Protein AF-A0A8J6U8G7-F1 (afdb_monomer)

pLDDT: mean 78.82, std 17.57, range [43.66, 93.56]

Solvent-accessible surface area (backbon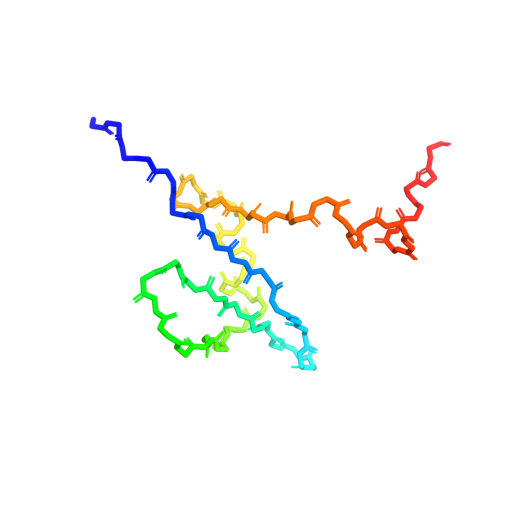e atoms only — not comparable to full-atom values): 3984 Å² total; per-residue (Å²): 132,91,71,76,46,46,58,29,30,79,76,48,72,60,89,72,28,36,30,32,32,47,81,89,42,94,63,68,45,78,40,46,52,72,59,50,54,51,43,69,75,32,79,62,38,36,81,52,72,71,81,88,70,74,84,84,79,77,87,79,83,126

Nearest PDB structures (foldseek):
  3jca-assembly1_F  TM=8.993E-01  e=3.442E+00  Mouse mammary tumor virus
  3vs5-assembly1_A  TM=6.026E-01  e=1.543E+00  Homo sapiens
  6tay-assembly1_A  TM=4.797E-01  e=4.809E+00  Mus musculus
  5ovn-assembly1_B  TM=3.874E-01  e=9.387E+00  Feline immunodeficiency virus

Radius of gyration: 12.97 Å; Cα contacts (8 Å, |Δi|>4): 81; chains: 1; bounding box: 26×37×27 Å

Secondary structure (DSSP, 8-state):
---PPEEEEEEEEETTEEEEE-TT-SSPEEEEHHHHHHHHHSTTEEE---TTS-SSS-----

Sequence (62 aa):
METKPLKIKLIGKKGKSYQIKFPYLKIPVTVNENLFNKMLLSTDFELYNDSSSIKKAYPIHS

Mean predicted aligned error: 9.27 Å

Foldseek 3Di:
DPQQAFEKEFPADDVQWTWIDGPPDPHTDIGGNVVVVVQVVDNNHDYDDPPPPPPDPDPPDD

Organism: NCBI:txid2770637

Structure (mmCIF, N/CA/C/O backbone):
data_AF-A0A8J6U8G7-F1
#
_entry.id   AF-A0A8J6U8G7-F1
#
loop_
_atom_site.group_PDB
_atom_site.id
_atom_site.type_symbol
_atom_site.label_atom_id
_atom_site.label_alt_id
_atom_site.label_comp_id
_atom_site.label_asym_id
_atom_site.label_entity_id
_atom_site.label_seq_id
_atom_site.pdbx_PDB_ins_code
_atom_site.Cartn_x
_atom_site.Cartn_y
_atom_site.Cartn_z
_atom_site.occupancy
_atom_site.B_iso_or_equiv
_atom_site.auth_seq_id
_atom_site.auth_comp_id
_atom_site.auth_asym_id
_atom_site.auth_atom_id
_atom_site.pdbx_PDB_model_num
ATOM 1 N N . MET A 1 1 ? 17.984 -9.761 -14.168 1.00 43.91 1 MET A N 1
ATOM 2 C CA . MET A 1 1 ? 16.570 -10.185 -14.230 1.00 43.91 1 MET A CA 1
ATOM 3 C C . MET A 1 1 ? 15.730 -8.931 -14.108 1.00 43.91 1 MET A C 1
ATOM 5 O O . MET A 1 1 ? 15.836 -8.259 -13.095 1.00 43.91 1 MET A O 1
ATOM 9 N N . GLU A 1 2 ? 14.983 -8.568 -15.147 1.00 56.38 2 GLU A N 1
ATOM 10 C CA . GLU A 1 2 ? 14.093 -7.403 -15.119 1.00 56.38 2 GLU A CA 1
ATOM 11 C C . GLU A 1 2 ? 12.784 -7.793 -14.420 1.00 56.38 2 GLU A C 1
ATOM 13 O O . GLU A 1 2 ? 11.830 -8.255 -15.047 1.00 56.38 2 GLU A O 1
ATOM 18 N N . THR A 1 3 ? 12.742 -7.686 -13.092 1.00 67.69 3 THR A N 1
ATOM 19 C CA . THR A 1 3 ? 11.496 -7.845 -12.339 1.00 67.69 3 THR A CA 1
ATOM 20 C C . THR A 1 3 ? 10.672 -6.575 -12.498 1.00 67.69 3 THR A C 1
ATOM 22 O O . THR A 1 3 ? 11.049 -5.510 -12.019 1.00 67.69 3 THR A O 1
ATOM 25 N N . LYS A 1 4 ? 9.550 -6.672 -13.220 1.00 80.12 4 LYS A N 1
ATOM 26 C CA . LYS A 1 4 ? 8.616 -5.549 -13.360 1.00 80.12 4 LYS A CA 1
ATOM 27 C C . LYS A 1 4 ? 8.081 -5.163 -11.974 1.00 80.12 4 LYS A C 1
ATOM 29 O O . LYS A 1 4 ? 7.634 -6.064 -11.258 1.00 80.12 4 LYS A O 1
ATOM 34 N N . PRO A 1 5 ? 8.081 -3.869 -11.615 1.00 85.00 5 PRO A N 1
ATOM 35 C CA . PRO A 1 5 ? 7.575 -3.429 -10.326 1.00 85.00 5 PRO A CA 1
ATOM 36 C C . PRO A 1 5 ? 6.096 -3.784 -10.172 1.00 85.00 5 PRO A C 1
ATOM 38 O O . PRO A 1 5 ? 5.293 -3.701 -11.109 1.00 85.00 5 PRO A O 1
ATOM 41 N N . LEU A 1 6 ? 5.725 -4.193 -8.965 1.00 88.38 6 LEU A N 1
ATOM 42 C CA . LEU A 1 6 ? 4.362 -4.546 -8.624 1.00 88.38 6 LEU A CA 1
ATOM 43 C C . LEU A 1 6 ? 3.535 -3.272 -8.427 1.00 88.38 6 LEU A C 1
ATOM 45 O O . LEU A 1 6 ? 3.775 -2.487 -7.510 1.00 88.38 6 LEU A O 1
ATOM 49 N N . LYS A 1 7 ? 2.514 -3.094 -9.266 1.00 89.62 7 LYS A N 1
ATOM 50 C CA . LYS A 1 7 ? 1.616 -1.936 -9.203 1.00 89.62 7 LYS A CA 1
ATOM 51 C C . LYS A 1 7 ? 0.674 -2.030 -8.012 1.00 89.62 7 LYS A C 1
ATOM 53 O O . LYS A 1 7 ? -0.243 -2.849 -8.018 1.00 89.62 7 LYS A O 1
ATOM 58 N N . ILE A 1 8 ? 0.865 -1.179 -7.013 1.00 90.38 8 ILE A N 1
ATOM 59 C CA . ILE A 1 8 ? 0.024 -1.105 -5.814 1.00 90.38 8 ILE A CA 1
ATOM 60 C C . ILE A 1 8 ? -0.813 0.171 -5.817 1.00 90.38 8 ILE A C 1
ATOM 62 O O . ILE A 1 8 ? -0.376 1.212 -6.296 1.00 90.38 8 ILE A O 1
ATOM 66 N N . LYS A 1 9 ? -2.019 0.113 -5.248 1.00 90.56 9 LYS A N 1
ATOM 67 C CA . LYS A 1 9 ? -2.900 1.280 -5.115 1.00 90.56 9 LYS A CA 1
ATOM 68 C C . LYS A 1 9 ? -3.005 1.703 -3.656 1.00 90.56 9 LYS A C 1
ATOM 70 O O . LYS A 1 9 ? -3.362 0.885 -2.810 1.00 90.56 9 LYS A O 1
ATOM 75 N N . LEU A 1 10 ? -2.755 2.975 -3.358 1.00 89.94 10 LEU A N 1
ATOM 76 C CA . LEU A 1 10 ? -3.066 3.537 -2.044 1.00 89.94 10 LEU A CA 1
ATOM 77 C C . LEU A 1 10 ? -4.581 3.763 -1.945 1.00 89.94 10 LEU A C 1
ATOM 79 O O . LEU A 1 10 ? -5.160 4.486 -2.751 1.00 89.94 10 LEU A O 1
ATOM 83 N N . ILE A 1 11 ? -5.225 3.117 -0.975 1.00 90.50 11 ILE A N 1
ATOM 84 C CA . ILE A 1 11 ? -6.665 3.250 -0.712 1.00 90.50 11 ILE A CA 1
ATOM 85 C C . ILE A 1 11 ? -6.929 4.392 0.270 1.00 90.50 11 ILE A C 1
ATOM 87 O O . ILE A 1 11 ? -7.892 5.135 0.109 1.00 90.50 11 ILE A O 1
ATOM 91 N N . GLY A 1 12 ? -6.075 4.548 1.282 1.00 87.62 12 GLY A N 1
ATOM 92 C CA . GLY A 1 12 ? -6.207 5.624 2.259 1.00 87.62 12 GLY A CA 1
ATOM 93 C C . GLY A 1 12 ? -5.232 5.500 3.422 1.00 87.62 12 GLY A C 1
ATOM 94 O O . GLY A 1 12 ? -4.441 4.562 3.494 1.00 87.62 12 GLY A O 1
ATOM 95 N N . LYS A 1 13 ? -5.303 6.450 4.354 1.00 89.50 13 LYS A N 1
ATOM 96 C CA . LYS A 1 13 ? -4.508 6.476 5.588 1.00 89.50 13 LYS A CA 1
ATOM 97 C C . LYS A 1 13 ? -5.445 6.391 6.792 1.00 89.50 13 LYS A C 1
ATOM 99 O O . LYS A 1 13 ? -6.435 7.113 6.860 1.00 89.50 13 LYS A O 1
ATOM 104 N N . LYS A 1 14 ? -5.133 5.516 7.745 1.00 85.81 14 LYS A N 1
ATOM 105 C CA . LYS A 1 14 ? -5.813 5.389 9.041 1.00 85.81 14 LYS A CA 1
ATOM 106 C C . LYS A 1 14 ? -4.800 5.655 10.151 1.00 85.81 14 LYS A C 1
ATOM 108 O O . LYS A 1 14 ? -4.001 4.785 10.498 1.00 85.81 14 LYS A O 1
ATOM 113 N N . GLY A 1 15 ? -4.807 6.872 10.693 1.00 87.69 15 GLY A N 1
ATOM 114 C CA . GLY A 1 15 ? -3.842 7.292 11.712 1.00 87.69 15 GLY A CA 1
ATOM 115 C C . GLY A 1 15 ? -2.400 7.182 11.204 1.00 87.69 15 GLY A C 1
ATOM 116 O O . GLY A 1 15 ? -2.035 7.851 10.242 1.00 87.69 15 GLY A O 1
ATOM 117 N N . LYS A 1 16 ? -1.593 6.314 11.828 1.00 88.62 16 LYS A N 1
ATOM 118 C CA . LYS A 1 16 ? -0.184 6.046 11.460 1.00 88.62 16 LYS A CA 1
ATOM 119 C C . LYS A 1 16 ? 0.001 4.874 10.482 1.00 88.62 16 LYS A C 1
ATOM 121 O O . LYS A 1 16 ? 1.118 4.406 10.271 1.00 88.62 16 LYS A O 1
ATOM 126 N N . SER A 1 17 ? -1.093 4.363 9.922 1.00 92.06 17 SER A N 1
ATOM 127 C CA . SER A 1 17 ? -1.076 3.237 8.988 1.00 92.06 17 SER A CA 1
ATOM 128 C C . SER A 1 17 ? -1.668 3.627 7.639 1.00 92.06 17 SER A C 1
ATOM 130 O O . SER A 1 17 ? -2.583 4.445 7.563 1.00 92.06 17 SER A O 1
ATOM 132 N N . TYR A 1 18 ? -1.168 3.013 6.577 1.00 92.25 18 TYR A N 1
ATOM 133 C CA . TYR A 1 18 ? -1.624 3.169 5.203 1.00 92.25 18 TYR A CA 1
ATOM 134 C C . TYR A 1 18 ? -2.329 1.892 4.765 1.00 92.25 18 TYR A C 1
ATOM 136 O O . TYR A 1 18 ? -1.888 0.787 5.065 1.00 92.25 18 TYR A O 1
ATOM 144 N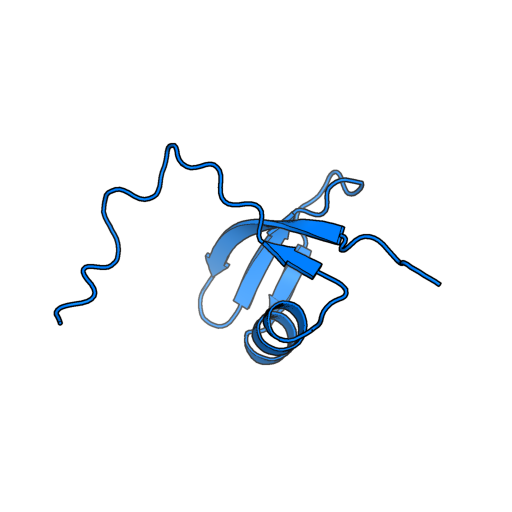 N . GLN A 1 19 ? -3.440 2.034 4.058 1.00 93.06 19 GLN A N 1
ATOM 145 C CA . GLN A 1 19 ? -4.165 0.922 3.471 1.00 93.06 19 GLN A CA 1
ATOM 146 C C . GLN A 1 19 ? -3.843 0.865 1.982 1.00 93.06 19 GLN A C 1
ATOM 148 O O . GLN A 1 19 ? -4.152 1.796 1.240 1.00 93.06 19 GLN A O 1
ATOM 153 N N . ILE A 1 20 ? -3.227 -0.228 1.550 1.00 92.00 20 ILE A N 1
ATOM 154 C CA . ILE A 1 20 ? -2.793 -0.459 0.175 1.00 92.00 20 ILE A CA 1
ATOM 155 C C . ILE A 1 20 ? -3.529 -1.655 -0.421 1.00 92.00 20 ILE A C 1
ATOM 157 O O . ILE A 1 20 ? -3.867 -2.611 0.273 1.00 92.00 20 ILE A O 1
ATOM 161 N N . LYS A 1 21 ? -3.784 -1.624 -1.724 1.00 91.94 21 LYS A N 1
ATOM 162 C CA . LYS A 1 21 ? -4.369 -2.733 -2.470 1.00 91.94 21 LYS A CA 1
ATOM 163 C C . LYS A 1 21 ? -3.361 -3.248 -3.483 1.00 91.94 21 LYS A C 1
ATOM 165 O O . LYS A 1 21 ? -2.905 -2.506 -4.352 1.00 91.94 21 LYS A O 1
ATOM 170 N N . PHE A 1 22 ? -3.052 -4.531 -3.361 1.00 90.56 22 PHE A N 1
ATOM 171 C CA . PHE A 1 22 ? -2.244 -5.260 -4.325 1.00 90.56 22 PHE A CA 1
ATOM 172 C C . PHE A 1 22 ? -3.105 -5.709 -5.512 1.00 90.56 22 PHE A C 1
ATOM 174 O O . PHE A 1 22 ? -4.300 -5.956 -5.334 1.00 90.56 22 PHE A O 1
ATOM 181 N N . PRO A 1 23 ? -2.520 -5.857 -6.711 1.00 86.69 23 PRO A N 1
ATOM 182 C CA . PRO A 1 23 ? -3.283 -6.168 -7.918 1.00 86.69 23 PRO A CA 1
ATOM 183 C C . PRO A 1 23 ? -3.878 -7.581 -7.862 1.00 86.69 23 PRO A C 1
ATOM 185 O O . PRO A 1 23 ? -4.988 -7.806 -8.334 1.00 86.69 23 PRO A O 1
ATOM 188 N N . TYR A 1 24 ? -3.177 -8.513 -7.214 1.00 88.62 24 TYR A N 1
ATOM 189 C CA . TYR A 1 24 ? -3.594 -9.911 -7.078 1.00 88.62 24 TYR A CA 1
ATOM 190 C C . TYR A 1 24 ? -4.358 -10.204 -5.783 1.00 88.62 24 TYR A C 1
ATOM 192 O O . TYR A 1 24 ? -4.840 -11.318 -5.588 1.00 88.62 24 TYR A O 1
ATOM 200 N N . LEU A 1 25 ? -4.484 -9.220 -4.886 1.00 88.88 25 LEU A N 1
ATOM 201 C CA . LEU A 1 25 ? -5.126 -9.414 -3.592 1.00 88.88 25 LEU A CA 1
ATOM 202 C C . LEU A 1 25 ? -6.505 -8.754 -3.571 1.00 88.88 25 LEU A C 1
ATOM 204 O O . LEU A 1 25 ? -6.654 -7.551 -3.788 1.00 88.88 25 LEU A O 1
ATOM 208 N N . LYS A 1 26 ? -7.532 -9.555 -3.271 1.00 87.75 26 LYS A N 1
ATOM 209 C CA . LYS A 1 26 ? -8.919 -9.070 -3.195 1.00 87.75 26 LYS A CA 1
ATOM 210 C C . LYS A 1 26 ? -9.118 -8.081 -2.042 1.00 87.75 26 LYS A C 1
ATOM 212 O O . LYS A 1 26 ? -9.869 -7.118 -2.186 1.00 87.75 26 LYS A O 1
ATOM 217 N N . ILE A 1 27 ? -8.437 -8.313 -0.922 1.00 90.00 27 ILE A N 1
ATOM 218 C CA . ILE A 1 27 ? -8.585 -7.547 0.317 1.00 90.00 27 ILE A CA 1
ATOM 219 C C . ILE A 1 27 ? -7.439 -6.526 0.421 1.00 90.00 27 ILE A C 1
ATOM 221 O O . ILE A 1 27 ? -6.287 -6.898 0.198 1.00 90.00 27 ILE A O 1
ATOM 225 N N . PRO A 1 28 ? -7.710 -5.253 0.760 1.00 90.88 28 PRO A N 1
ATOM 226 C CA . PRO A 1 28 ? -6.659 -4.281 1.038 1.00 90.88 28 PRO A CA 1
ATOM 227 C C . PRO A 1 28 ? -5.851 -4.651 2.288 1.00 90.88 28 PRO A C 1
ATOM 229 O O . PRO A 1 28 ? -6.411 -5.077 3.297 1.00 90.88 28 PRO A O 1
ATOM 232 N N . VAL A 1 29 ? -4.546 -4.414 2.244 1.00 91.75 29 VAL A N 1
ATOM 233 C CA . VAL A 1 29 ? -3.618 -4.650 3.353 1.00 91.75 29 VAL A CA 1
ATOM 234 C C . VAL A 1 29 ? -3.340 -3.342 4.070 1.00 91.75 29 VAL A C 1
ATOM 236 O O . VAL A 1 29 ? -3.123 -2.308 3.440 1.00 91.75 29 VAL A O 1
ATOM 239 N N . THR A 1 30 ? -3.314 -3.390 5.396 1.00 93.12 30 THR A N 1
ATOM 240 C CA . THR A 1 30 ? -2.867 -2.268 6.220 1.00 93.12 30 THR A CA 1
ATOM 241 C C . THR A 1 30 ? -1.383 -2.431 6.516 1.00 93.12 30 THR A C 1
ATOM 243 O O . THR A 1 30 ? -0.967 -3.436 7.086 1.00 93.12 30 THR A O 1
ATOM 246 N N . VAL A 1 31 ? -0.590 -1.434 6.148 1.00 90.75 31 VAL A N 1
ATOM 247 C CA . VAL A 1 31 ? 0.845 -1.352 6.423 1.00 90.75 31 VAL A CA 1
ATOM 248 C C . VAL A 1 31 ? 1.128 -0.138 7.298 1.00 90.75 31 VAL A C 1
ATOM 250 O O . VAL A 1 31 ? 0.432 0.872 7.223 1.00 90.75 31 VAL A O 1
ATOM 253 N N . ASN A 1 32 ? 2.141 -0.214 8.155 1.00 93.56 32 ASN A N 1
ATOM 254 C CA . ASN A 1 32 ? 2.567 0.957 8.919 1.00 93.56 32 ASN A CA 1
ATOM 255 C C . ASN A 1 32 ? 3.341 1.948 8.029 1.00 93.56 32 ASN A C 1
ATOM 257 O O . ASN A 1 32 ? 3.784 1.611 6.931 1.00 93.56 32 ASN A O 1
ATOM 261 N N . GLU A 1 33 ? 3.517 3.170 8.522 1.00 90.25 33 GLU A N 1
ATOM 262 C CA . GLU A 1 33 ? 4.226 4.241 7.815 1.00 90.25 33 GLU A CA 1
ATOM 263 C C . GLU A 1 33 ? 5.662 3.893 7.414 1.00 90.25 33 GLU A C 1
ATOM 265 O O . GLU A 1 33 ? 6.064 4.153 6.283 1.00 90.25 33 GLU A O 1
ATOM 270 N N . ASN A 1 34 ? 6.422 3.253 8.303 1.00 92.62 34 ASN A N 1
ATOM 271 C CA . ASN A 1 34 ? 7.809 2.892 8.021 1.00 92.62 34 ASN A CA 1
ATOM 272 C C . ASN A 1 34 ? 7.910 1.882 6.866 1.00 92.62 34 ASN A C 1
ATOM 274 O O . ASN A 1 34 ? 8.732 2.037 5.967 1.00 92.62 34 ASN A O 1
ATOM 278 N N . LEU A 1 35 ? 7.051 0.861 6.867 1.00 91.12 35 LEU A N 1
ATOM 279 C CA . LEU A 1 35 ? 6.988 -0.132 5.800 1.00 91.12 35 LEU A CA 1
ATOM 280 C C . LEU A 1 35 ? 6.529 0.504 4.488 1.00 91.12 35 LEU A C 1
ATOM 282 O O . LEU A 1 35 ? 7.138 0.259 3.454 1.00 91.12 35 LEU A O 1
ATOM 286 N N . PHE A 1 36 ? 5.504 1.355 4.537 1.00 90.50 36 PHE A N 1
ATOM 287 C CA . PHE A 1 36 ? 5.011 2.057 3.356 1.00 90.50 36 PHE A CA 1
ATOM 288 C C . PHE A 1 36 ? 6.102 2.916 2.701 1.00 90.50 36 PHE A C 1
ATOM 290 O O . PHE A 1 36 ? 6.313 2.824 1.495 1.00 90.50 36 PHE A O 1
ATOM 297 N N . ASN A 1 37 ? 6.867 3.670 3.495 1.00 90.19 37 ASN A N 1
ATOM 298 C CA . ASN A 1 37 ? 7.987 4.466 2.990 1.00 90.19 37 ASN A CA 1
ATOM 299 C C . ASN A 1 37 ? 9.078 3.593 2.358 1.00 90.19 37 ASN A C 1
ATOM 301 O O . ASN A 1 37 ? 9.585 3.924 1.290 1.00 90.19 37 ASN A O 1
ATOM 305 N N . LYS A 1 38 ? 9.407 2.446 2.964 1.00 91.12 38 LYS A N 1
ATOM 306 C CA . LYS A 1 38 ? 10.359 1.494 2.370 1.00 91.12 38 LYS A CA 1
ATOM 307 C C . LYS A 1 38 ? 9.861 0.935 1.040 1.00 91.12 38 LYS A C 1
ATOM 309 O O . LYS A 1 38 ? 10.653 0.797 0.115 1.00 91.12 38 LYS A O 1
ATOM 314 N N . MET A 1 39 ? 8.564 0.648 0.929 1.00 89.44 39 MET A N 1
ATOM 315 C CA . MET A 1 39 ? 7.965 0.180 -0.322 1.00 89.44 39 MET A CA 1
ATOM 316 C C . MET A 1 39 ? 8.059 1.238 -1.423 1.00 89.44 39 MET A C 1
ATOM 318 O O . MET A 1 39 ? 8.406 0.892 -2.542 1.00 89.44 39 MET A O 1
ATOM 322 N N . LEU A 1 40 ? 7.814 2.514 -1.104 1.00 85.88 40 LEU A N 1
ATOM 323 C CA . LEU A 1 40 ? 7.938 3.620 -2.063 1.00 85.88 40 LEU A CA 1
ATOM 324 C C . LEU A 1 40 ? 9.374 3.854 -2.548 1.00 85.88 40 LEU A C 1
ATOM 326 O O . LEU A 1 40 ? 9.571 4.304 -3.671 1.00 85.88 40 LEU A O 1
ATOM 330 N N . LEU A 1 41 ? 10.365 3.580 -1.698 1.00 89.50 41 LEU A N 1
ATOM 331 C CA . LEU A 1 41 ? 11.785 3.704 -2.040 1.00 89.50 41 LEU A CA 1
ATOM 332 C C . LEU A 1 41 ? 12.333 2.479 -2.787 1.00 89.50 41 LEU A C 1
ATOM 334 O O . LEU A 1 41 ? 13.442 2.535 -3.312 1.00 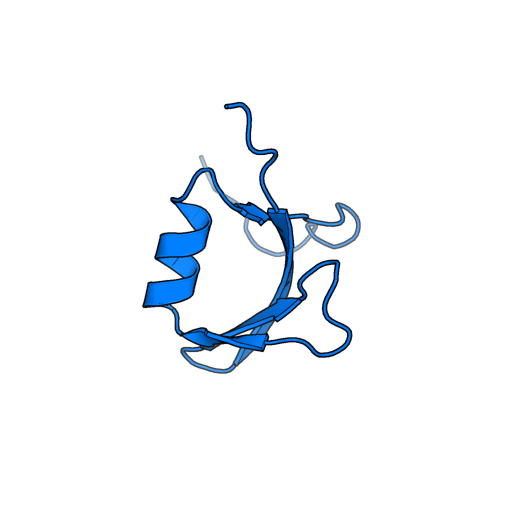89.50 41 LEU A O 1
ATOM 338 N N . SER A 1 42 ? 11.594 1.369 -2.808 1.00 87.25 42 SER A N 1
ATOM 339 C CA . SER A 1 42 ? 12.030 0.128 -3.447 1.00 87.25 42 SER A CA 1
ATOM 340 C C . SER A 1 42 ? 11.646 0.117 -4.923 1.00 87.25 42 SER A C 1
ATOM 342 O O . SER A 1 42 ? 10.538 0.493 -5.288 1.00 87.25 42 SER A O 1
ATOM 344 N N . THR A 1 43 ? 12.522 -0.415 -5.773 1.00 86.94 43 THR A N 1
ATOM 345 C CA . THR A 1 43 ? 12.231 -0.627 -7.202 1.00 86.94 43 THR A CA 1
ATOM 346 C C . THR A 1 43 ? 11.245 -1.768 -7.454 1.00 86.94 43 THR A C 1
ATOM 348 O O . THR A 1 43 ? 10.837 -1.984 -8.589 1.00 86.94 43 THR A O 1
ATOM 351 N N . ASP A 1 44 ? 10.863 -2.505 -6.408 1.00 88.31 44 ASP A N 1
ATOM 352 C CA . ASP A 1 44 ? 9.938 -3.638 -6.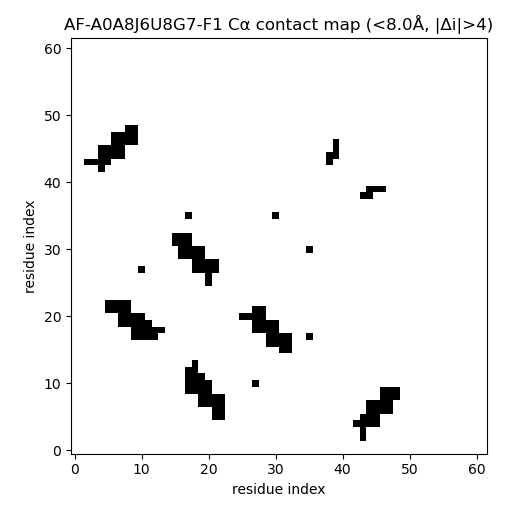485 1.00 88.31 44 ASP A CA 1
ATOM 353 C C . ASP A 1 44 ? 8.464 -3.219 -6.529 1.00 88.31 44 ASP A C 1
ATOM 355 O O . ASP A 1 44 ? 7.609 -4.029 -6.892 1.00 88.31 44 ASP A O 1
ATOM 359 N N . PHE A 1 45 ? 8.142 -1.972 -6.169 1.00 88.56 45 PHE A N 1
ATOM 360 C CA . PHE A 1 45 ? 6.768 -1.481 -6.095 1.00 88.56 45 PHE A CA 1
ATOM 361 C C . PHE A 1 45 ? 6.600 -0.186 -6.880 1.00 88.56 45 PHE A C 1
ATOM 363 O O . PHE A 1 45 ? 7.422 0.719 -6.815 1.00 88.56 45 PHE A O 1
ATOM 370 N N . GLU A 1 46 ? 5.478 -0.073 -7.581 1.00 88.12 46 GLU A N 1
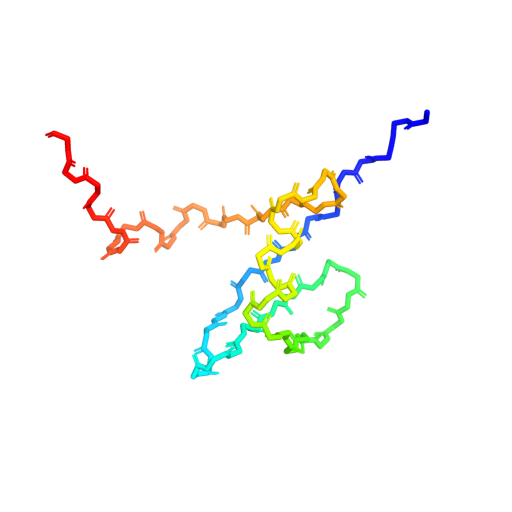ATOM 371 C CA . GLU A 1 46 ? 5.089 1.147 -8.282 1.00 88.12 46 GLU A CA 1
ATOM 372 C C . GLU A 1 46 ? 3.725 1.595 -7.760 1.00 88.12 46 GLU A C 1
ATOM 374 O O . GLU A 1 46 ? 2.761 0.823 -7.755 1.00 88.12 46 GLU A O 1
ATOM 379 N N . LEU A 1 47 ? 3.626 2.842 -7.295 1.00 86.00 47 LEU A N 1
ATOM 380 C CA . LEU A 1 47 ? 2.35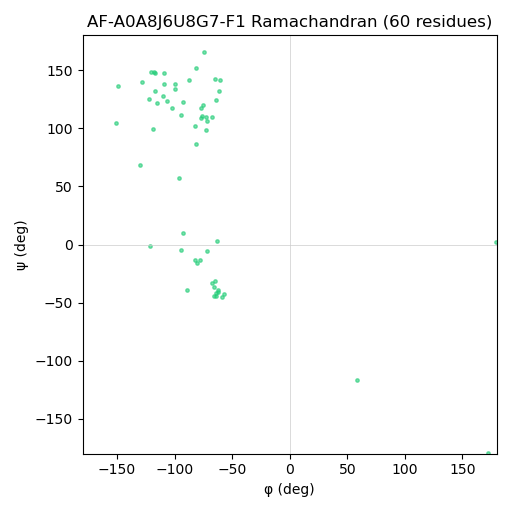3 3.383 -6.835 1.00 86.00 47 LEU A CA 1
ATOM 381 C C . LEU A 1 47 ? 1.493 3.761 -8.048 1.00 86.00 47 LEU A C 1
ATOM 383 O O . LEU A 1 47 ? 1.754 4.743 -8.739 1.00 86.00 47 LEU A O 1
ATOM 387 N N . TYR A 1 48 ? 0.436 2.993 -8.294 1.00 82.50 48 TYR A N 1
ATOM 388 C CA . TYR A 1 48 ? -0.528 3.287 -9.342 1.00 82.50 48 TYR A CA 1
ATOM 389 C C . TYR A 1 48 ? -1.541 4.322 -8.848 1.00 82.50 48 TYR A C 1
ATOM 391 O O . TYR A 1 48 ? -2.471 4.008 -8.096 1.00 82.50 48 TYR A O 1
ATOM 399 N N . ASN A 1 49 ? -1.350 5.566 -9.282 1.00 68.50 49 ASN A N 1
ATOM 400 C CA . ASN A 1 49 ? -2.284 6.657 -9.052 1.00 68.50 49 ASN A CA 1
ATOM 401 C C . ASN A 1 49 ? -3.224 6.796 -10.252 1.00 68.50 49 ASN A C 1
ATOM 403 O O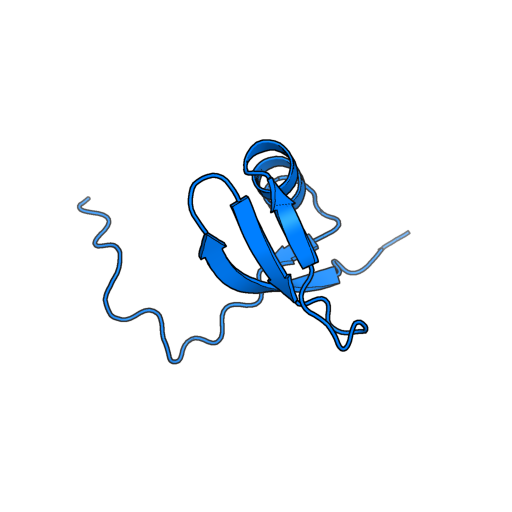 . ASN A 1 49 ? -2.814 7.204 -11.336 1.00 68.50 49 ASN A O 1
ATOM 407 N N . ASP A 1 50 ? -4.499 6.478 -10.041 1.00 60.19 50 ASP A N 1
ATOM 408 C CA . ASP A 1 50 ? -5.542 6.787 -11.012 1.00 60.19 50 ASP A CA 1
ATOM 409 C C . ASP A 1 50 ? -5.689 8.315 -11.056 1.00 60.19 50 ASP A C 1
ATOM 411 O O . ASP A 1 50 ? -6.103 8.948 -10.080 1.00 60.19 50 ASP A O 1
ATOM 415 N N . SER A 1 51 ? -5.265 8.928 -12.160 1.00 53.56 51 SER A N 1
ATOM 416 C CA . SER A 1 51 ? -5.135 10.383 -12.322 1.00 53.56 51 SER A CA 1
ATOM 417 C C . SER A 1 51 ? -6.468 11.145 -12.217 1.00 53.56 51 SER A C 1
ATOM 419 O O . SER A 1 51 ? -6.494 12.364 -12.363 1.00 53.56 51 SER A O 1
ATOM 421 N N . SER A 1 52 ? -7.577 10.459 -11.930 1.00 47.94 52 SER A N 1
ATOM 422 C CA . SER A 1 52 ? -8.908 11.035 -11.742 1.00 47.94 52 SER A CA 1
ATOM 423 C C . SER A 1 52 ? -9.133 11.696 -10.374 1.00 47.94 52 SER A C 1
ATOM 425 O O . SER A 1 52 ? -10.105 12.432 -10.227 1.00 47.94 52 SER A O 1
ATOM 427 N N . SER A 1 53 ? -8.256 11.489 -9.377 1.00 48.19 53 SER A N 1
ATOM 428 C CA . SER A 1 53 ? -8.484 11.993 -8.003 1.00 48.19 53 SER A CA 1
ATOM 429 C C . SER A 1 53 ? -7.405 12.936 -7.444 1.00 48.19 53 SER A C 1
ATOM 431 O O . SER A 1 53 ? -7.561 13.447 -6.337 1.00 48.19 53 SER A O 1
ATOM 433 N N . ILE A 1 54 ? -6.333 13.235 -8.191 1.00 49.75 54 ILE A N 1
ATOM 434 C CA . ILE A 1 54 ? -5.274 14.175 -7.758 1.00 49.75 54 ILE A CA 1
ATOM 435 C C . ILE A 1 54 ? -5.536 15.570 -8.333 1.00 49.75 54 ILE A C 1
ATOM 437 O O . ILE A 1 54 ? -4.731 16.157 -9.046 1.00 49.75 54 ILE A O 1
ATOM 441 N N . LYS A 1 55 ? -6.702 16.127 -8.030 1.00 45.28 55 LYS A N 1
ATOM 442 C CA . LYS A 1 55 ? -6.920 17.573 -8.102 1.00 45.28 55 LYS A CA 1
ATOM 443 C C . LYS A 1 55 ? -7.549 18.003 -6.786 1.00 45.28 55 LYS A C 1
ATOM 445 O O . LYS A 1 55 ? -8.737 18.301 -6.796 1.00 45.28 55 LYS A O 1
ATOM 450 N N . LYS A 1 56 ? -6.799 17.948 -5.666 1.00 44.69 56 LYS A N 1
ATOM 451 C CA . LYS A 1 56 ? -7.041 18.780 -4.452 1.00 44.69 56 LYS A CA 1
ATOM 452 C C . LYS A 1 56 ? -6.116 18.592 -3.231 1.00 44.69 56 LYS A C 1
ATOM 454 O O . LYS A 1 56 ? -6.318 19.295 -2.251 1.00 44.69 56 LYS A O 1
ATOM 459 N N . ALA A 1 57 ? -5.090 17.746 -3.250 1.00 49.56 57 ALA A N 1
ATOM 460 C CA . ALA A 1 57 ? -4.052 17.752 -2.206 1.00 49.56 57 ALA A CA 1
ATOM 461 C C . ALA A 1 57 ? -2.760 17.261 -2.868 1.00 49.56 57 ALA A C 1
ATOM 463 O O . ALA A 1 57 ? -2.701 16.106 -3.261 1.00 49.56 57 ALA A O 1
ATOM 464 N N . TYR A 1 58 ? -1.754 18.062 -3.201 1.00 48.09 58 TYR A N 1
ATOM 465 C CA . TYR A 1 58 ? -1.105 19.145 -2.472 1.00 48.09 58 TYR A CA 1
ATOM 466 C C . TYR A 1 58 ? -0.600 20.196 -3.480 1.00 48.09 58 TYR A C 1
ATOM 468 O O . TYR A 1 58 ? -0.002 19.800 -4.482 1.00 48.09 58 TYR A O 1
ATOM 476 N N . PRO A 1 59 ? -0.774 21.510 -3.255 1.00 45.59 59 PRO A N 1
ATOM 477 C CA . PRO A 1 59 ? -0.005 22.501 -3.993 1.00 45.59 59 PRO A CA 1
ATOM 478 C C . PRO A 1 59 ? 1.437 22.459 -3.481 1.00 45.59 59 PRO A C 1
ATOM 480 O O . PRO A 1 59 ? 1.726 22.907 -2.373 1.00 45.59 59 PRO A O 1
ATOM 483 N N . ILE A 1 60 ? 2.343 21.905 -4.281 1.00 53.69 60 ILE A N 1
ATOM 484 C CA . ILE A 1 60 ? 3.770 22.172 -4.123 1.00 53.69 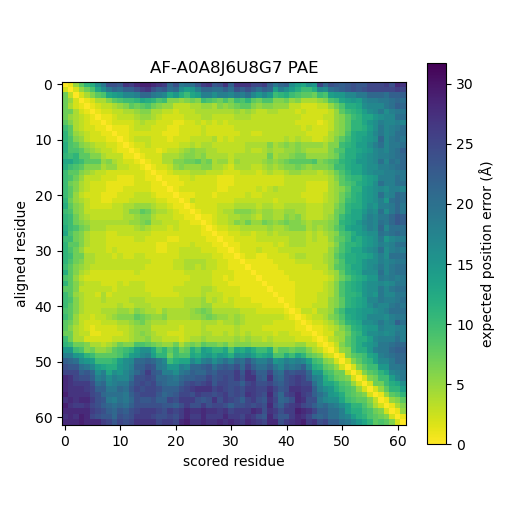60 ILE A CA 1
ATOM 485 C C . ILE A 1 60 ? 3.947 23.608 -4.627 1.00 53.69 60 ILE A C 1
ATOM 487 O O . ILE A 1 60 ? 3.917 23.846 -5.832 1.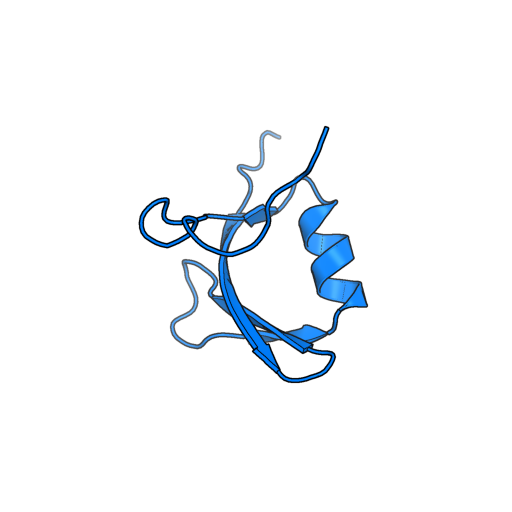00 53.69 60 ILE A O 1
ATOM 491 N N . HIS A 1 61 ? 3.988 24.578 -3.711 1.00 43.66 61 HIS A N 1
ATOM 492 C CA . HIS A 1 61 ? 4.502 25.906 -4.039 1.00 43.66 61 HIS A CA 1
ATOM 493 C C . HIS A 1 61 ? 5.983 25.736 -4.388 1.00 43.66 61 HIS A C 1
ATOM 495 O O . HIS A 1 61 ? 6.736 25.173 -3.591 1.00 43.66 61 HIS A O 1
ATOM 501 N N . SER A 1 62 ? 6.362 26.197 -5.577 1.00 44.50 62 SER A N 1
ATOM 502 C CA . SER A 1 62 ? 7.735 26.567 -5.911 1.00 44.50 62 SER A CA 1
ATOM 503 C C . SER A 1 62 ? 7.801 28.073 -6.081 1.00 44.50 62 SER A C 1
ATOM 505 O O . SER A 1 62 ? 6.754 28.665 -6.429 1.00 44.50 62 SER A O 1
#